Protein AF-A0ABD2P216-F1 (afdb_monomer_lite)

pLDDT: mean 74.32, std 15.38, range [41.66, 91.75]

Structure (mmCIF, N/CA/C/O backbone):
data_AF-A0ABD2P216-F1
#
_entry.id   AF-A0ABD2P216-F1
#
loop_
_atom_site.group_PDB
_atom_site.id
_atom_site.type_symbol
_atom_site.label_atom_id
_atom_site.label_alt_id
_atom_site.label_comp_id
_atom_site.label_asym_id
_atom_site.label_entity_id
_atom_site.label_seq_id
_atom_site.pdbx_PDB_ins_code
_atom_site.Cartn_x
_atom_site.Cartn_y
_atom_site.Cartn_z
_atom_site.occupancy
_atom_site.B_iso_or_equiv
_atom_site.auth_seq_id
_atom_site.auth_comp_id
_atom_site.auth_asym_id
_atom_site.auth_atom_id
_atom_site.pdbx_PDB_model_num
ATOM 1 N N . MET A 1 1 ? -20.035 19.793 -25.293 1.00 41.66 1 MET A N 1
ATOM 2 C CA . MET A 1 1 ? -18.927 18.970 -25.808 1.00 41.66 1 MET A CA 1
ATOM 3 C C . MET A 1 1 ? -17.728 19.252 -24.932 1.00 41.66 1 MET A C 1
ATOM 5 O O . MET A 1 1 ? -17.502 20.415 -24.641 1.00 41.66 1 MET A O 1
ATOM 9 N N . SER A 1 2 ? -17.071 18.218 -24.416 1.00 46.72 2 SER A N 1
ATOM 10 C CA . SER A 1 2 ? -15.856 18.356 -23.613 1.00 46.72 2 SER A CA 1
ATOM 11 C C . SER A 1 2 ? -14.661 18.602 -24.531 1.00 46.72 2 SER A C 1
ATOM 13 O O . SER A 1 2 ? -14.445 17.804 -25.444 1.00 46.72 2 SER A O 1
ATOM 15 N N . ASP A 1 3 ? -13.925 19.681 -24.265 1.00 49.75 3 ASP A N 1
ATOM 16 C CA . ASP A 1 3 ? -12.663 20.079 -24.904 1.00 49.75 3 ASP A CA 1
ATOM 17 C C . ASP A 1 3 ? -11.528 19.106 -24.545 1.00 49.75 3 ASP A C 1
ATOM 19 O O . ASP A 1 3 ? -10.569 19.449 -23.858 1.00 49.75 3 ASP A O 1
ATOM 23 N N . TYR A 1 4 ? -11.655 17.859 -24.987 1.00 56.34 4 TYR A N 1
ATOM 24 C CA . TYR A 1 4 ? -10.523 16.949 -25.102 1.00 56.34 4 TYR A CA 1
ATOM 25 C C . TYR A 1 4 ? -10.032 17.031 -26.545 1.00 56.34 4 TYR A C 1
ATOM 27 O O . TYR A 1 4 ? -10.312 16.153 -27.358 1.00 56.34 4 TYR A O 1
ATOM 35 N N . GLU A 1 5 ? -9.369 18.139 -26.884 1.00 49.38 5 GLU A N 1
ATOM 36 C CA . GLU A 1 5 ? -8.503 18.148 -28.058 1.00 49.38 5 GLU A CA 1
ATOM 37 C C . GLU A 1 5 ? -7.278 17.281 -27.748 1.00 49.38 5 GLU A C 1
ATOM 39 O O . GLU A 1 5 ? -6.614 17.431 -26.722 1.00 49.38 5 GLU A O 1
ATOM 44 N N . GLU A 1 6 ? -7.049 16.311 -28.627 1.00 53.66 6 GLU A N 1
ATOM 45 C CA . GLU A 1 6 ? -5.898 15.422 -28.652 1.00 53.66 6 GLU A CA 1
ATOM 46 C C . GLU A 1 6 ? -4.584 16.218 -28.713 1.00 53.66 6 GLU A C 1
ATOM 48 O O . GLU A 1 6 ? -4.166 16.665 -29.783 1.00 53.66 6 GLU A O 1
ATOM 53 N N . ASP A 1 7 ? -3.868 16.318 -27.592 1.00 49.19 7 ASP A N 1
ATOM 54 C CA . ASP A 1 7 ? -2.477 16.788 -27.559 1.00 49.19 7 ASP A CA 1
ATOM 55 C C . ASP A 1 7 ? -1.513 15.691 -28.068 1.00 49.19 7 ASP A C 1
ATOM 57 O O . ASP A 1 7 ? -0.651 15.167 -27.361 1.00 49.19 7 ASP A O 1
ATOM 61 N N . ASN A 1 8 ? -1.637 15.343 -29.351 1.00 56.09 8 ASN A N 1
ATOM 62 C CA . ASN A 1 8 ? -0.773 14.404 -30.075 1.00 56.09 8 ASN A CA 1
ATOM 63 C C . ASN A 1 8 ? 0.465 15.100 -30.690 1.00 56.09 8 ASN A C 1
ATOM 65 O O . ASN A 1 8 ? 0.746 14.952 -31.880 1.00 56.09 8 ASN A O 1
ATOM 69 N N . PHE A 1 9 ? 1.228 15.896 -29.921 1.00 51.31 9 PHE A N 1
ATOM 70 C CA . PHE A 1 9 ? 2.458 16.511 -30.468 1.00 51.31 9 PHE A CA 1
ATOM 71 C C . PHE A 1 9 ? 3.630 16.752 -29.498 1.00 51.31 9 PHE A C 1
ATOM 73 O O . PHE A 1 9 ? 4.520 17.552 -29.796 1.00 51.31 9 PHE A O 1
ATOM 80 N N . VAL A 1 10 ? 3.727 16.047 -28.363 1.00 51.34 10 VAL A N 1
ATOM 81 C CA . VAL A 1 10 ? 4.894 16.197 -27.467 1.00 51.34 10 VAL A CA 1
ATOM 82 C C . VAL A 1 10 ? 5.567 14.859 -27.114 1.00 51.34 10 VAL A C 1
ATOM 84 O O . VAL A 1 10 ? 5.371 14.280 -26.057 1.00 51.34 10 VAL A O 1
ATOM 87 N N . LYS A 1 11 ? 6.543 14.509 -27.972 1.00 53.78 11 LYS A N 1
ATOM 88 C CA . LYS A 1 11 ? 7.919 14.106 -27.589 1.00 53.78 11 LYS A CA 1
ATOM 89 C C . LYS A 1 11 ? 8.175 12.624 -27.244 1.00 53.78 11 LYS A C 1
ATOM 91 O O . LYS A 1 11 ? 8.590 12.298 -26.134 1.00 53.78 11 LYS A O 1
ATOM 96 N N . ASN A 1 12 ? 8.176 11.775 -28.278 1.00 55.78 12 ASN A N 1
ATOM 97 C CA . ASN A 1 12 ? 8.733 10.405 -28.262 1.00 55.78 12 ASN A CA 1
ATOM 98 C C . ASN A 1 12 ? 10.127 10.288 -27.597 1.00 55.78 12 ASN A C 1
ATOM 100 O O . ASN A 1 12 ? 10.388 9.354 -26.850 1.00 55.78 12 ASN A O 1
ATOM 104 N N . ASN A 1 13 ? 11.019 11.272 -27.772 1.00 58.72 13 ASN A N 1
ATOM 105 C CA . ASN A 1 13 ? 12.338 11.268 -27.110 1.00 58.72 13 ASN A CA 1
ATOM 106 C C . ASN A 1 13 ? 12.272 11.486 -25.583 1.00 58.72 13 ASN A C 1
ATOM 108 O O . ASN A 1 13 ? 13.165 11.064 -24.853 1.00 58.72 13 ASN A O 1
ATOM 112 N N . SER A 1 14 ? 11.246 12.184 -25.086 1.00 66.44 14 SER A N 1
ATOM 113 C CA . SER A 1 14 ? 11.090 12.460 -23.653 1.00 66.44 14 SER A CA 1
ATOM 114 C C . SER A 1 14 ? 10.551 11.243 -22.916 1.00 66.44 14 SER A C 1
ATOM 116 O O . SER A 1 14 ? 11.026 10.957 -21.819 1.00 66.44 14 SER A O 1
ATOM 118 N N . TYR A 1 15 ? 9.615 10.518 -23.531 1.00 71.25 15 TYR A N 1
ATOM 119 C CA . TYR A 1 15 ? 9.027 9.306 -22.968 1.00 71.25 15 TYR A CA 1
ATOM 120 C C . TYR A 1 15 ? 10.070 8.198 -22.790 1.00 71.25 15 TYR A C 1
ATOM 122 O O . TYR A 1 15 ? 10.232 7.696 -21.684 1.00 71.25 15 TYR A O 1
ATOM 130 N N . GLU A 1 16 ? 10.889 7.925 -23.809 1.00 74.31 16 GLU A N 1
ATOM 131 C CA . GLU A 1 16 ? 11.974 6.933 -23.711 1.00 74.31 16 GLU A CA 1
ATOM 132 C C . GLU A 1 16 ? 13.013 7.287 -22.638 1.00 74.31 16 GLU A C 1
ATOM 134 O O . GLU A 1 16 ? 13.483 6.433 -21.879 1.00 74.31 16 GLU A O 1
ATOM 139 N N . SER A 1 17 ? 13.334 8.578 -22.509 1.00 76.88 17 SER A N 1
ATOM 1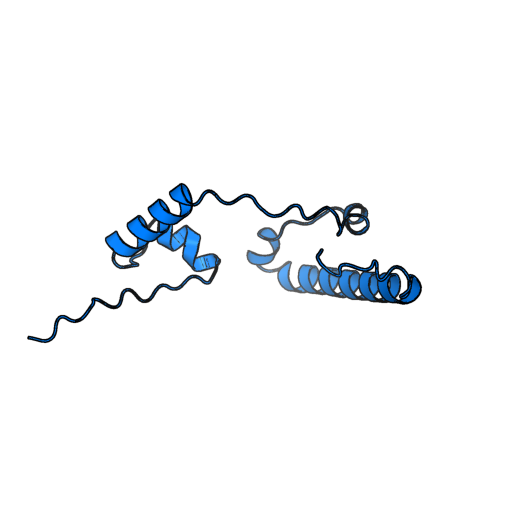40 C CA . SER A 1 17 ? 14.239 9.055 -21.460 1.00 76.88 17 SER A CA 1
ATOM 141 C C . SER A 1 17 ? 13.655 8.881 -20.052 1.00 76.88 17 SER A C 1
ATOM 143 O O . SER A 1 17 ? 14.398 8.625 -19.105 1.00 76.88 17 SER A O 1
ATOM 145 N N . LEU A 1 18 ? 12.333 9.012 -19.904 1.00 79.94 18 LEU A N 1
ATOM 146 C CA . LEU A 1 18 ? 11.614 8.799 -18.647 1.00 79.94 18 LEU A CA 1
ATOM 147 C C . LEU A 1 18 ? 11.472 7.306 -18.339 1.00 79.94 18 LEU A C 1
ATOM 149 O O . LEU A 1 18 ? 11.715 6.909 -17.203 1.00 79.94 18 LEU A O 1
ATOM 153 N N . LYS A 1 19 ? 11.178 6.479 -19.348 1.00 78.38 19 LYS A N 1
ATOM 154 C CA . LYS A 1 19 ? 11.114 5.014 -19.259 1.00 78.38 19 LYS A CA 1
ATOM 155 C C . LYS A 1 19 ? 12.439 4.435 -18.771 1.00 78.38 19 LYS A C 1
ATOM 157 O O . LYS A 1 19 ? 12.460 3.687 -17.799 1.00 78.38 19 LYS A O 1
ATOM 162 N N . THR A 1 20 ? 13.552 4.873 -19.361 1.00 83.69 20 THR A N 1
ATOM 163 C CA . THR A 1 20 ? 14.902 4.455 -18.949 1.00 83.69 20 THR A CA 1
ATOM 164 C C . THR A 1 20 ? 15.184 4.828 -17.489 1.00 83.69 20 THR A C 1
ATOM 166 O O . THR A 1 20 ? 15.693 4.017 -16.722 1.00 83.69 20 THR A O 1
ATOM 169 N N . LYS A 1 21 ? 14.823 6.049 -17.069 1.00 87.75 21 LYS A N 1
ATOM 170 C CA . LYS A 1 21 ? 15.007 6.496 -15.677 1.00 87.75 21 LYS A CA 1
ATOM 171 C C . LYS A 1 21 ? 14.157 5.693 -14.693 1.00 87.75 21 LYS A C 1
ATOM 173 O O . LYS A 1 21 ? 14.649 5.343 -13.627 1.00 87.75 21 LYS A O 1
ATOM 178 N N . MET A 1 22 ? 12.911 5.387 -15.0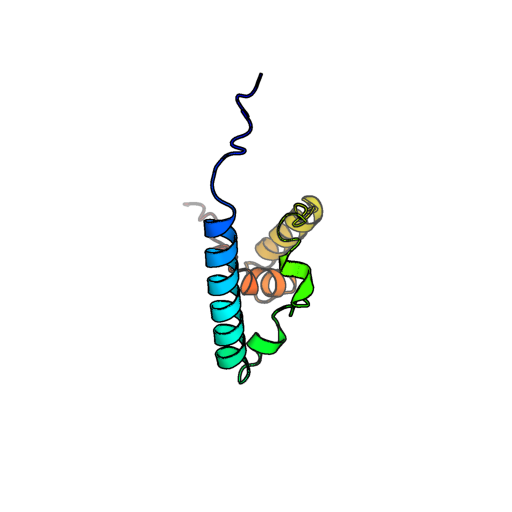53 1.00 83.25 22 MET A N 1
ATOM 179 C CA . MET A 1 22 ? 12.017 4.571 -14.230 1.00 83.25 22 MET A CA 1
ATOM 180 C C . MET A 1 22 ? 12.513 3.131 -14.101 1.00 83.25 22 MET A C 1
ATOM 182 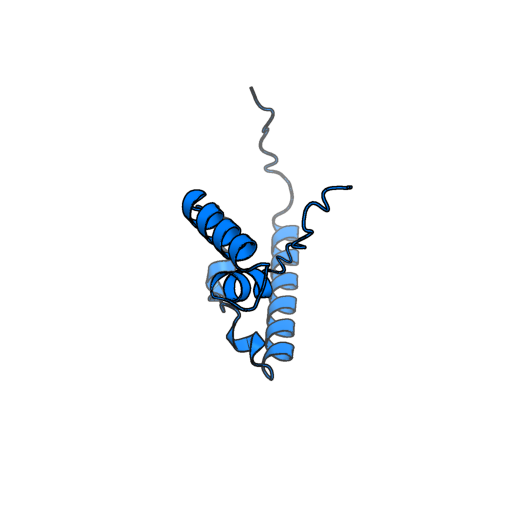O O . MET A 1 22 ? 12.501 2.595 -13.000 1.00 83.25 22 MET A O 1
ATOM 186 N N . GLN A 1 23 ? 13.024 2.533 -15.181 1.00 83.38 23 GLN A N 1
ATOM 187 C CA . GLN A 1 23 ? 13.626 1.195 -15.141 1.00 83.38 23 GLN A CA 1
ATOM 188 C C . GLN A 1 23 ? 14.822 1.132 -14.186 1.00 83.38 23 GLN A C 1
ATOM 190 O O . GLN A 1 23 ? 14.901 0.222 -13.367 1.00 83.38 23 GLN A O 1
ATOM 195 N N . VAL A 1 24 ? 15.718 2.124 -14.244 1.00 88.38 24 VAL A N 1
ATOM 196 C CA . VAL A 1 24 ? 16.860 2.215 -13.317 1.00 88.38 24 VAL A CA 1
ATOM 197 C C . VAL A 1 24 ? 16.381 2.331 -11.869 1.00 88.38 24 VAL A C 1
ATOM 199 O O . VAL A 1 24 ? 16.903 1.644 -10.998 1.00 88.38 24 VAL A O 1
ATOM 202 N N . TYR A 1 25 ? 15.362 3.153 -11.617 1.00 86.56 25 TYR A N 1
ATOM 203 C CA . TYR A 1 25 ? 14.807 3.335 -10.277 1.00 86.56 25 TYR A CA 1
ATOM 204 C C . TYR A 1 25 ? 14.165 2.053 -9.724 1.00 86.56 25 TYR A C 1
ATOM 206 O O . TYR A 1 25 ? 14.341 1.723 -8.554 1.00 86.56 25 TYR A O 1
ATOM 214 N N . MET A 1 26 ? 13.459 1.302 -10.571 1.00 85.25 26 MET A N 1
ATOM 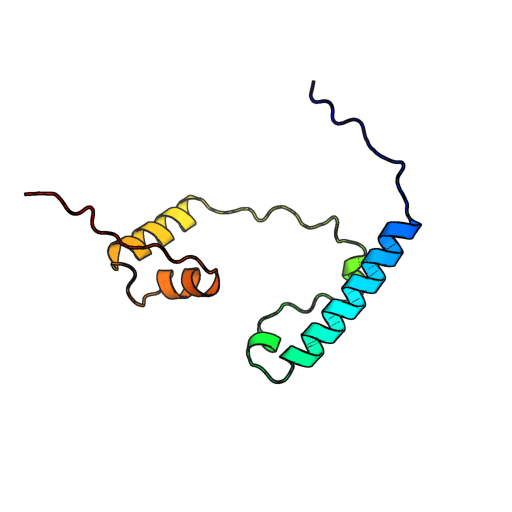215 C CA . MET A 1 26 ? 12.867 0.012 -10.206 1.00 85.25 26 MET A CA 1
ATOM 216 C C . MET A 1 26 ? 13.935 -1.040 -9.903 1.00 85.25 26 MET A C 1
ATOM 218 O O . MET A 1 26 ? 13.835 -1.728 -8.891 1.00 85.25 26 MET A O 1
ATOM 222 N N . ASP A 1 27 ? 14.987 -1.123 -10.722 1.00 87.38 27 ASP A N 1
ATOM 223 C CA . ASP A 1 27 ? 16.100 -2.050 -10.493 1.00 87.38 27 ASP A CA 1
ATOM 224 C C . ASP A 1 27 ? 16.859 -1.708 -9.182 1.00 87.38 27 ASP A C 1
ATOM 226 O O . ASP A 1 27 ? 17.279 -2.609 -8.448 1.00 87.38 27 ASP A O 1
ATOM 230 N N . GLU A 1 28 ? 17.028 -0.420 -8.850 1.00 90.75 28 GLU A N 1
ATOM 231 C CA . GLU A 1 28 ? 17.628 0.014 -7.577 1.00 90.75 28 GLU A CA 1
ATOM 232 C C . GLU A 1 28 ? 16.750 -0.331 -6.369 1.00 90.75 28 GLU A C 1
ATOM 234 O O . GLU A 1 28 ? 17.257 -0.854 -5.372 1.00 90.75 28 GLU A O 1
ATOM 239 N N . MET A 1 29 ? 15.441 -0.100 -6.476 1.00 88.38 29 MET A N 1
ATOM 240 C CA . MET A 1 29 ? 14.470 -0.428 -5.434 1.00 88.38 29 MET A CA 1
ATOM 241 C C . MET A 1 29 ? 14.435 -1.936 -5.158 1.00 88.38 29 MET A C 1
ATOM 243 O O . MET A 1 29 ? 14.528 -2.355 -4.005 1.00 88.38 29 MET A O 1
ATOM 247 N N . ASP A 1 30 ? 14.396 -2.766 -6.201 1.00 87.75 30 ASP A N 1
ATOM 248 C CA . ASP A 1 30 ? 14.431 -4.226 -6.069 1.00 87.75 30 ASP A CA 1
ATOM 249 C C . ASP A 1 30 ? 15.713 -4.708 -5.382 1.00 87.75 30 ASP A C 1
ATOM 251 O O . ASP A 1 30 ? 15.688 -5.629 -4.561 1.00 87.75 30 ASP A O 1
ATOM 255 N N . LYS A 1 31 ? 16.851 -4.075 -5.683 1.00 90.75 31 LYS A N 1
ATOM 256 C CA . LYS A 1 31 ? 18.129 -4.396 -5.047 1.00 90.75 31 LYS A CA 1
ATOM 257 C C . LYS A 1 31 ? 18.121 -4.058 -3.558 1.00 90.75 31 LYS A C 1
ATOM 259 O O . LYS A 1 31 ? 18.589 -4.872 -2.760 1.00 90.75 31 LYS A O 1
ATOM 264 N N . GLU A 1 32 ? 17.610 -2.892 -3.180 1.00 91.25 32 GLU A N 1
ATOM 265 C CA . GLU A 1 32 ? 17.531 -2.458 -1.781 1.00 91.25 32 GLU A CA 1
ATOM 266 C C . GLU A 1 32 ? 16.577 -3.348 -0.971 1.00 91.25 32 GLU A C 1
ATOM 268 O O . GLU A 1 32 ? 16.913 -3.812 0.122 1.00 91.25 32 GLU A O 1
ATOM 273 N N . LEU A 1 33 ? 15.427 -3.679 -1.556 1.00 90.00 33 LEU A N 1
ATOM 274 C CA . LEU A 1 33 ? 14.391 -4.478 -0.910 1.00 90.00 33 LEU A CA 1
ATOM 275 C C . LEU A 1 33 ? 14.659 -5.987 -0.956 1.00 90.00 33 LEU A C 1
ATOM 277 O O . LEU A 1 33 ? 14.012 -6.726 -0.216 1.00 90.00 33 LEU A O 1
ATOM 281 N N . SER A 1 34 ? 15.634 -6.454 -1.743 1.00 87.44 34 SER A N 1
ATOM 282 C CA . SER A 1 34 ? 15.966 -7.883 -1.903 1.00 87.44 34 SER A CA 1
ATOM 283 C C . SER A 1 34 ? 16.282 -8.619 -0.596 1.00 87.44 34 SER A C 1
ATOM 285 O O . SER A 1 34 ? 16.104 -9.830 -0.509 1.00 87.44 34 SER A O 1
ATOM 287 N N . SER A 1 35 ? 16.752 -7.895 0.422 1.00 90.69 35 SER A N 1
ATOM 288 C CA . SER A 1 35 ? 17.080 -8.451 1.740 1.00 90.69 35 SER A CA 1
ATOM 289 C C . SER A 1 35 ? 15.901 -8.461 2.720 1.00 90.69 35 SER A C 1
ATOM 291 O O . SER A 1 35 ? 16.032 -8.944 3.844 1.00 90.69 35 SER A O 1
ATOM 293 N N . THR A 1 36 ? 14.752 -7.919 2.313 1.00 91.50 36 THR A N 1
ATOM 294 C CA . THR A 1 36 ? 13.587 -7.689 3.168 1.00 91.50 36 THR A CA 1
ATOM 295 C C . THR A 1 36 ? 12.391 -8.500 2.688 1.00 91.50 36 THR A C 1
ATOM 297 O O . THR A 1 36 ? 12.208 -8.718 1.494 1.00 91.50 36 THR A O 1
ATOM 300 N N . THR A 1 37 ? 11.509 -8.878 3.611 1.00 86.75 37 THR A N 1
ATOM 301 C CA . THR A 1 37 ? 10.260 -9.573 3.266 1.00 86.75 37 THR A CA 1
ATOM 302 C C . THR A 1 37 ? 9.335 -8.710 2.398 1.00 86.75 37 THR A C 1
ATOM 304 O O . THR A 1 37 ? 8.539 -9.249 1.640 1.00 86.75 37 THR A O 1
ATOM 307 N N . ILE A 1 38 ? 9.460 -7.373 2.438 1.00 84.25 38 ILE A N 1
ATOM 308 C CA . ILE A 1 38 ? 8.651 -6.491 1.582 1.00 84.25 38 ILE A CA 1
ATOM 309 C C . ILE A 1 38 ? 9.043 -6.603 0.099 1.00 84.25 38 ILE A C 1
ATOM 311 O O . ILE A 1 38 ? 8.185 -6.433 -0.759 1.00 84.25 38 ILE A O 1
ATOM 315 N N . GLY A 1 39 ? 10.293 -6.968 -0.217 1.00 83.75 39 GLY A N 1
ATOM 316 C CA . GLY A 1 39 ? 10.741 -7.207 -1.595 1.00 83.75 39 GLY A CA 1
ATOM 317 C C . GLY A 1 39 ? 10.074 -8.414 -2.268 1.00 83.75 39 GLY A C 1
ATOM 318 O O . GLY A 1 39 ? 10.027 -8.486 -3.494 1.00 83.75 39 GLY A O 1
ATOM 319 N N . GLU A 1 40 ? 9.527 -9.346 -1.482 1.00 83.06 40 GLU A N 1
ATOM 320 C CA . GLU A 1 40 ? 8.738 -10.485 -1.975 1.00 83.06 40 GLU A CA 1
ATOM 321 C C . GLU A 1 40 ? 7.263 -10.118 -2.214 1.00 83.06 40 GLU A C 1
ATOM 323 O O . GLU A 1 40 ? 6.570 -10.809 -2.959 1.00 83.06 40 GLU A O 1
ATOM 328 N N . SER A 1 41 ? 6.783 -9.025 -1.610 1.00 81.44 41 SER A N 1
ATOM 329 C CA . SER A 1 41 ? 5.389 -8.574 -1.705 1.00 81.44 41 SER A CA 1
ATOM 330 C C . SER A 1 41 ? 5.081 -7.799 -2.989 1.00 81.44 41 SER A C 1
ATOM 332 O O . SER A 1 41 ? 3.913 -7.670 -3.358 1.00 81.44 41 SER A O 1
ATOM 334 N N . PHE A 1 42 ? 6.096 -7.257 -3.667 1.00 81.69 42 PHE A N 1
ATOM 335 C CA . PHE A 1 42 ? 5.903 -6.500 -4.903 1.00 81.69 42 PHE A CA 1
ATOM 336 C C . PHE A 1 42 ? 5.779 -7.424 -6.119 1.00 81.69 42 PHE A C 1
ATOM 338 O O . PHE A 1 42 ? 6.552 -8.364 -6.306 1.00 81.69 42 PHE A O 1
ATOM 345 N N . VAL A 1 43 ? 4.808 -7.128 -6.985 1.00 75.69 43 VAL A N 1
ATOM 346 C CA . VAL A 1 43 ? 4.610 -7.848 -8.247 1.00 75.69 43 VAL A CA 1
ATOM 347 C C . VAL A 1 43 ? 5.707 -7.443 -9.228 1.00 75.69 43 VAL A C 1
ATOM 349 O O . VAL A 1 43 ? 5.733 -6.314 -9.717 1.00 75.69 43 VAL A O 1
ATOM 352 N N . LYS A 1 44 ? 6.601 -8.380 -9.546 1.00 72.31 44 LYS A N 1
ATOM 353 C CA . LYS A 1 44 ? 7.623 -8.203 -10.582 1.00 72.31 44 LYS A CA 1
ATOM 354 C C . LYS A 1 44 ? 6.964 -8.394 -11.945 1.00 72.31 44 LYS A C 1
ATOM 356 O O . LYS A 1 44 ? 6.646 -9.519 -12.322 1.00 72.31 44 LYS A O 1
ATOM 361 N N . LYS A 1 45 ? 6.696 -7.295 -12.651 1.00 66.88 45 LYS A N 1
ATOM 362 C CA . LYS A 1 45 ? 6.165 -7.335 -14.021 1.00 66.88 45 LYS A CA 1
ATOM 363 C C . LYS A 1 45 ? 7.308 -7.695 -14.979 1.00 66.88 45 LYS A C 1
ATOM 365 O O . LYS A 1 45 ? 8.408 -7.159 -14.832 1.00 66.88 45 LYS A O 1
ATOM 370 N N . ASP A 1 46 ? 7.065 -8.586 -15.941 1.00 66.12 46 ASP A N 1
ATOM 371 C CA . ASP A 1 46 ? 8.046 -8.894 -16.989 1.00 66.12 46 ASP A CA 1
ATOM 372 C C . ASP A 1 46 ? 8.467 -7.599 -17.703 1.00 66.12 46 ASP A C 1
ATOM 374 O O . ASP A 1 46 ? 7.622 -6.754 -18.015 1.00 66.12 46 ASP A O 1
ATOM 378 N N . LYS A 1 47 ? 9.778 -7.421 -17.946 1.00 58.38 47 LYS A N 1
ATOM 379 C CA . LYS A 1 47 ? 10.358 -6.186 -18.524 1.00 58.38 47 LYS A CA 1
ATOM 380 C C . LYS A 1 47 ? 9.733 -5.798 -19.877 1.00 58.38 47 LYS A C 1
ATOM 382 O O . LYS A 1 47 ? 9.780 -4.623 -20.240 1.00 58.38 47 LYS A O 1
ATOM 387 N N . ASP A 1 48 ? 9.081 -6.742 -20.550 1.00 55.19 48 ASP A N 1
ATOM 388 C CA . ASP A 1 48 ? 8.372 -6.552 -21.819 1.00 55.19 48 ASP A CA 1
ATOM 389 C C . ASP A 1 48 ? 7.007 -5.846 -21.668 1.00 55.19 48 ASP A C 1
ATOM 391 O O . ASP A 1 48 ? 6.493 -5.284 -22.628 1.00 55.19 48 ASP A O 1
ATOM 395 N N . MET A 1 49 ? 6.427 -5.782 -20.462 1.00 52.91 49 MET A N 1
ATOM 396 C CA . MET A 1 49 ? 5.127 -5.131 -20.220 1.00 52.91 49 MET A CA 1
ATOM 397 C C . MET A 1 49 ? 5.210 -3.624 -19.920 1.00 52.91 49 MET A C 1
ATOM 399 O O . MET A 1 49 ? 4.191 -2.997 -19.625 1.00 52.91 49 MET A O 1
ATOM 403 N N . PHE A 1 50 ? 6.402 -3.023 -19.965 1.00 53.31 50 PHE A N 1
ATOM 404 C CA . PHE A 1 50 ? 6.564 -1.565 -19.858 1.00 53.31 50 PHE A CA 1
ATOM 405 C C . PHE A 1 50 ? 6.273 -0.820 -21.164 1.00 53.31 50 PHE A C 1
ATOM 407 O O . PHE A 1 50 ? 6.256 0.408 -21.163 1.00 53.31 50 PHE A O 1
ATOM 414 N N . GLU A 1 51 ? 6.071 -1.527 -22.276 1.00 55.06 51 GLU A N 1
ATOM 415 C CA . GLU A 1 51 ? 5.484 -0.928 -23.483 1.00 55.06 51 GLU A CA 1
ATOM 416 C C . GLU A 1 51 ? 3.969 -0.734 -23.352 1.00 55.06 51 GLU A C 1
ATOM 418 O O . GLU A 1 51 ? 3.401 0.070 -24.077 1.00 55.06 51 GLU A O 1
ATOM 423 N N . ASP A 1 52 ? 3.347 -1.384 -22.365 1.00 53.94 52 ASP A N 1
ATOM 424 C CA . ASP A 1 52 ? 1.897 -1.427 -22.169 1.00 53.94 52 ASP A CA 1
ATOM 425 C C . ASP A 1 52 ? 1.478 -0.731 -20.860 1.00 53.94 52 ASP A C 1
ATOM 427 O O . ASP A 1 52 ? 0.615 -1.176 -20.104 1.00 53.94 52 ASP A O 1
ATOM 431 N N . VAL A 1 53 ? 2.151 0.379 -20.538 1.00 53.84 53 VAL A N 1
ATOM 432 C CA . VAL A 1 53 ? 1.770 1.272 -19.424 1.00 53.84 53 VAL A CA 1
ATOM 433 C C . VAL A 1 53 ? 0.429 1.974 -19.710 1.00 53.84 53 VAL A C 1
ATOM 435 O O . VAL A 1 53 ? -0.147 2.593 -18.820 1.00 53.84 53 VAL A O 1
ATOM 438 N N . GLU A 1 54 ? -0.107 1.841 -20.924 1.00 55.44 54 GLU A N 1
ATOM 439 C CA . GLU A 1 54 ? -1.454 2.285 -21.292 1.00 55.44 54 GLU A CA 1
ATOM 440 C C . GLU A 1 54 ? -2.558 1.274 -20.921 1.00 55.44 54 GLU A C 1
ATOM 442 O O . GLU A 1 54 ? -3.719 1.669 -20.851 1.00 55.44 54 GLU A O 1
ATOM 447 N N . ASP A 1 55 ? -2.228 0.019 -20.582 1.00 60.16 55 ASP A N 1
ATOM 448 C CA . ASP A 1 55 ? -3.223 -1.019 -20.246 1.00 60.16 55 ASP A CA 1
ATOM 449 C C . ASP A 1 55 ? -3.540 -1.108 -18.740 1.00 60.16 55 ASP A C 1
ATOM 451 O O . ASP A 1 55 ? -4.050 -2.109 -18.232 1.00 60.16 55 ASP A O 1
ATOM 455 N N . PHE A 1 56 ? -3.257 -0.051 -17.968 1.00 62.50 56 PHE A N 1
ATOM 456 C CA . PHE A 1 56 ? -3.823 0.070 -16.623 1.00 62.50 56 PHE A CA 1
ATOM 457 C C . PHE A 1 56 ? -5.319 0.375 -16.737 1.00 62.50 56 PHE A C 1
ATOM 459 O O . PHE A 1 56 ? -5.760 1.517 -16.608 1.00 62.50 56 PHE A O 1
ATOM 466 N N . SER A 1 57 ? -6.122 -0.664 -16.961 1.00 69.88 57 SER A N 1
ATOM 467 C CA . SER A 1 57 ? -7.567 -0.569 -16.799 1.00 69.88 57 SER A CA 1
ATOM 468 C C . SER A 1 57 ? -7.873 -0.167 -15.350 1.00 69.88 57 SER A C 1
ATOM 470 O O . SER A 1 57 ? -7.294 -0.768 -14.434 1.00 69.88 57 SER A O 1
ATOM 472 N N . PRO A 1 58 ? -8.770 0.806 -15.106 1.00 74.94 58 PRO A N 1
ATOM 473 C CA . PRO A 1 58 ? -9.214 1.123 -13.757 1.00 74.94 58 PRO A CA 1
ATOM 474 C C . PRO A 1 58 ? -9.651 -0.152 -13.034 1.00 74.94 58 PRO A C 1
ATOM 476 O O . PRO A 1 58 ? -10.409 -0.951 -13.585 1.00 74.94 58 PRO A O 1
ATOM 479 N N . VAL A 1 59 ? -9.161 -0.349 -11.812 1.00 75.69 59 VAL A N 1
ATOM 480 C CA . VAL A 1 59 ? -9.607 -1.46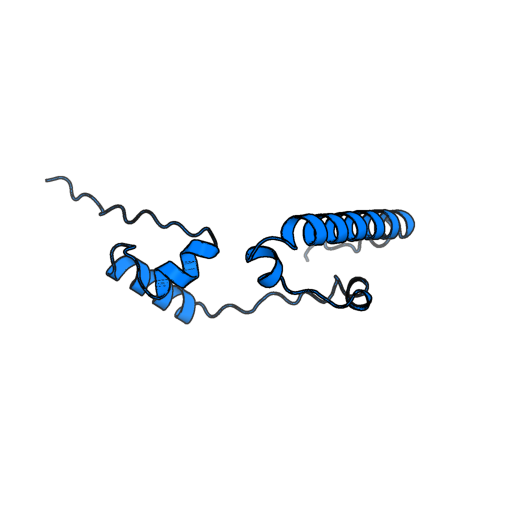6 -10.975 1.00 75.69 59 VAL A CA 1
ATOM 481 C C . VAL A 1 59 ? -11.090 -1.249 -10.682 1.00 75.69 59 VAL A C 1
ATOM 483 O O . VAL A 1 59 ? -11.456 -0.215 -10.123 1.00 75.69 59 VAL A O 1
ATOM 486 N N . ASP A 1 60 ? -11.939 -2.194 -11.082 1.00 83.44 60 ASP A N 1
ATOM 487 C CA . ASP A 1 60 ? -13.360 -2.179 -10.733 1.00 83.44 60 ASP A CA 1
ATOM 488 C C . ASP A 1 60 ? -13.516 -2.558 -9.256 1.00 83.44 60 ASP A C 1
ATOM 490 O O . ASP A 1 60 ? -13.064 -3.622 -8.823 1.00 83.44 60 ASP A O 1
ATOM 494 N N . ILE A 1 61 ? -14.101 -1.661 -8.463 1.00 85.62 61 ILE A N 1
ATOM 495 C CA . ILE A 1 61 ? -14.187 -1.811 -7.010 1.00 85.62 61 ILE A CA 1
ATOM 496 C C . ILE A 1 61 ? -15.643 -2.032 -6.607 1.00 85.62 61 ILE A C 1
ATOM 498 O O . ILE A 1 61 ? -16.493 -1.161 -6.794 1.00 85.62 61 ILE A O 1
ATOM 502 N N . ASP A 1 62 ? -15.921 -3.167 -5.959 1.00 91.69 62 ASP A N 1
ATOM 503 C CA . ASP A 1 62 ? -17.241 -3.434 -5.388 1.00 91.69 62 ASP A CA 1
ATOM 504 C C . ASP A 1 62 ? -17.483 -2.561 -4.143 1.00 91.69 62 ASP A C 1
ATOM 506 O O . ASP A 1 62 ? -16.951 -2.793 -3.052 1.00 91.69 62 ASP A O 1
ATOM 510 N N . MET A 1 63 ? -18.348 -1.561 -4.307 1.00 91.75 63 MET A N 1
ATOM 511 C CA . MET A 1 63 ? -18.763 -0.653 -3.238 1.00 91.75 63 MET A CA 1
ATOM 512 C C . MET A 1 63 ? -19.449 -1.363 -2.064 1.00 91.75 63 MET A C 1
ATOM 514 O O . MET A 1 63 ? -19.327 -0.915 -0.923 1.00 91.75 63 MET A O 1
ATOM 518 N N . ASN A 1 64 ? -20.149 -2.475 -2.301 1.00 90.50 64 ASN A N 1
ATOM 519 C CA . ASN A 1 64 ? -20.768 -3.253 -1.229 1.00 90.50 64 ASN A CA 1
ATOM 520 C C . ASN A 1 64 ? -19.710 -4.000 -0.420 1.00 90.50 64 ASN A C 1
ATOM 522 O O . ASN A 1 64 ? -19.803 -4.049 0.806 1.00 90.50 64 ASN A O 1
ATOM 526 N N . ALA A 1 65 ? -18.686 -4.541 -1.084 1.00 91.62 65 ALA A N 1
ATOM 527 C CA . ALA A 1 65 ? -17.560 -5.164 -0.399 1.00 91.62 65 ALA A CA 1
ATOM 528 C C . ALA A 1 65 ? -16.821 -4.137 0.469 1.00 91.62 65 ALA A C 1
ATOM 530 O O . ALA A 1 65 ? -16.612 -4.384 1.657 1.00 91.62 65 ALA A O 1
ATOM 531 N N . LEU A 1 66 ? -16.524 -2.952 -0.077 1.00 89.69 66 LEU A N 1
ATOM 532 C CA . LEU A 1 66 ? -15.923 -1.861 0.692 1.00 89.69 66 LEU A CA 1
ATOM 533 C C . LEU A 1 66 ? -16.782 -1.456 1.890 1.00 89.69 66 LEU A C 1
ATOM 535 O O . LEU A 1 66 ? -16.267 -1.343 3.000 1.00 89.69 66 LEU A O 1
ATOM 539 N N . LYS A 1 67 ? -18.093 -1.277 1.696 1.00 90.56 67 LYS A N 1
ATOM 540 C CA . LYS A 1 67 ? -19.024 -0.953 2.781 1.00 90.56 67 LYS A CA 1
ATOM 541 C C . LYS A 1 67 ? -18.974 -2.004 3.888 1.00 90.56 67 LYS A C 1
ATOM 543 O O . LYS A 1 67 ? -18.826 -1.638 5.048 1.00 90.56 67 LYS A O 1
ATOM 548 N N . ASN A 1 68 ? -19.033 -3.288 3.540 1.00 90.69 68 ASN A N 1
ATOM 549 C CA . ASN A 1 68 ? -18.982 -4.380 4.513 1.00 90.69 68 ASN A CA 1
ATOM 550 C C . ASN A 1 68 ? -17.644 -4.416 5.268 1.00 90.69 68 ASN A C 1
ATOM 552 O O . ASN A 1 68 ? -17.627 -4.675 6.471 1.00 90.69 68 ASN A O 1
ATOM 556 N N . ILE A 1 69 ? -16.529 -4.133 4.587 1.00 90.50 69 ILE A N 1
ATOM 557 C CA . ILE A 1 69 ? -15.196 -4.055 5.202 1.00 90.50 69 ILE A CA 1
ATOM 558 C C . ILE A 1 69 ? -15.127 -2.868 6.173 1.00 90.50 69 ILE A C 1
ATOM 560 O O . ILE A 1 69 ? -14.686 -3.041 7.307 1.00 90.50 69 ILE A O 1
ATOM 564 N N . LEU A 1 70 ? -15.611 -1.689 5.773 1.00 89.94 70 LEU A N 1
ATOM 565 C CA . LEU A 1 70 ? -15.633 -0.484 6.611 1.00 89.94 70 LEU A CA 1
ATOM 566 C C . LEU A 1 70 ? -16.582 -0.622 7.809 1.00 89.94 70 LEU A C 1
ATOM 568 O O . LEU A 1 70 ? -16.246 -0.202 8.914 1.00 89.94 70 LEU A O 1
ATOM 572 N N . GLU A 1 71 ? -17.755 -1.227 7.622 1.00 88.12 71 GLU A N 1
ATOM 573 C CA . GLU A 1 71 ? -18.697 -1.527 8.706 1.00 88.12 71 GLU A CA 1
ATOM 574 C C . GLU A 1 71 ? -18.115 -2.549 9.684 1.00 88.12 71 GLU A C 1
ATOM 576 O O . GLU A 1 71 ? -18.242 -2.366 10.895 1.00 88.12 71 GLU A O 1
ATOM 581 N N . SER A 1 72 ? -17.428 -3.581 9.185 1.00 89.50 72 SER A N 1
ATOM 582 C CA . SER A 1 72 ? -16.732 -4.567 10.021 1.00 89.50 72 SER A CA 1
ATOM 583 C C . SER A 1 72 ? -15.588 -3.927 10.810 1.00 89.50 72 SER A C 1
ATOM 585 O O . SER A 1 72 ? -15.453 -4.193 12.002 1.00 89.50 72 SER A O 1
ATOM 587 N N . TYR A 1 73 ? -14.824 -3.027 10.181 1.00 88.50 73 TYR A N 1
ATOM 588 C CA . TYR A 1 73 ? -13.764 -2.253 10.830 1.00 88.50 73 TYR A CA 1
ATOM 589 C C . TYR A 1 73 ? -14.319 -1.367 11.955 1.00 88.50 73 TYR A C 1
ATOM 591 O O . TYR A 1 73 ? -13.835 -1.416 13.084 1.00 88.50 73 TYR A O 1
ATOM 599 N N . LYS A 1 74 ? -15.391 -0.608 11.684 1.00 84.88 74 LYS A N 1
ATOM 600 C CA . LYS A 1 74 ? -16.057 0.238 12.690 1.00 84.88 74 LYS A CA 1
ATOM 601 C C . LYS A 1 74 ? -16.682 -0.571 13.827 1.00 84.88 74 LYS A C 1
ATOM 603 O O . LYS A 1 74 ? -16.582 -0.171 14.980 1.00 84.88 74 LYS A O 1
ATOM 608 N N . SER A 1 75 ? -17.312 -1.705 13.516 1.00 85.81 75 SER A N 1
ATOM 609 C CA . SER A 1 75 ? -17.974 -2.562 14.514 1.00 85.81 75 SER A CA 1
ATOM 610 C C . SER A 1 75 ? -16.986 -3.209 15.481 1.00 85.81 75 SER A C 1
ATOM 612 O O . SER A 1 75 ? -17.337 -3.476 16.625 1.00 85.81 75 SER A O 1
ATOM 614 N N . GLN A 1 76 ? -15.754 -3.452 15.028 1.00 84.38 76 GLN A N 1
ATOM 615 C CA . GLN A 1 76 ? -14.657 -3.951 15.858 1.00 84.38 76 GLN A CA 1
ATOM 616 C C . GLN A 1 76 ? -13.883 -2.816 16.534 1.00 84.38 76 GLN A C 1
ATOM 618 O O . GLN A 1 76 ? -12.809 -3.060 17.059 1.00 84.38 76 GLN A O 1
ATOM 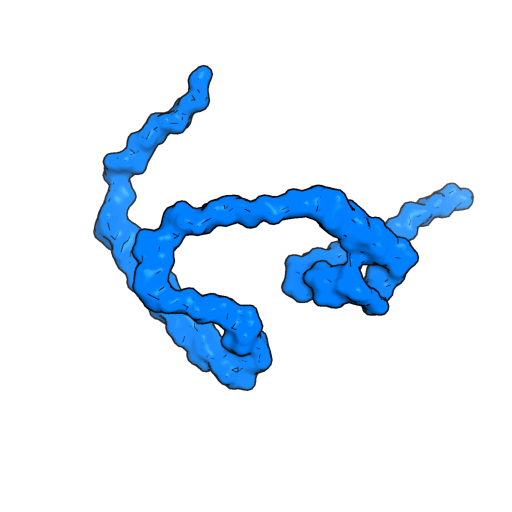623 N N . LEU A 1 77 ? -14.397 -1.578 16.511 1.00 78.94 77 LEU A N 1
ATOM 624 C CA . LEU A 1 77 ? -13.721 -0.402 17.064 1.00 78.94 77 LEU A CA 1
ATOM 625 C C . LEU A 1 77 ? -12.284 -0.244 16.544 1.00 78.94 77 LEU A C 1
ATOM 627 O O . LEU A 1 77 ? -11.410 0.245 17.253 1.00 78.94 77 LEU A O 1
ATOM 631 N N . GLY A 1 78 ? -12.036 -0.642 15.291 1.00 71.38 78 GLY A N 1
ATOM 632 C CA . GLY A 1 78 ? -10.701 -0.579 14.694 1.00 71.38 78 GLY A CA 1
ATOM 633 C C . GLY A 1 78 ? -9.685 -1.523 15.346 1.00 71.38 78 GLY A C 1
ATOM 634 O O . GLY A 1 78 ? -8.494 -1.418 15.061 1.00 71.38 78 GLY A O 1
ATOM 635 N N . GLU A 1 79 ? -10.127 -2.452 16.202 1.00 78.94 79 GLU A N 1
ATOM 636 C CA . GLU A 1 79 ? -9.270 -3.473 16.798 1.00 78.94 79 GLU A CA 1
ATOM 637 C C . GLU A 1 79 ? -8.702 -4.429 15.736 1.00 78.94 79 GLU A C 1
ATOM 639 O O . GLU A 1 79 ? -9.158 -4.506 14.588 1.00 78.94 79 GLU A O 1
ATOM 644 N N . ALA A 1 80 ? -7.672 -5.183 16.130 1.00 80.25 80 ALA A N 1
ATOM 645 C CA . ALA A 1 80 ? -7.042 -6.173 15.269 1.00 80.25 80 ALA A CA 1
ATOM 646 C C . ALA A 1 80 ? -8.067 -7.228 14.818 1.00 80.25 80 ALA A C 1
ATOM 648 O O . ALA A 1 80 ? -8.575 -8.019 15.613 1.00 80.25 80 ALA A O 1
ATOM 649 N N . GLY A 1 81 ? -8.340 -7.257 13.516 1.00 85.81 81 GLY A N 1
ATOM 650 C CA . GLY A 1 81 ? -9.358 -8.114 12.926 1.00 85.81 81 GLY A CA 1
ATOM 651 C C . GLY A 1 81 ? -9.187 -8.263 11.416 1.00 85.81 81 GLY A C 1
ATOM 652 O O . GLY A 1 81 ? -8.303 -7.635 10.831 1.00 85.81 81 GLY A O 1
ATOM 653 N N . PRO A 1 82 ? -10.020 -9.086 10.752 1.00 88.94 82 PRO A N 1
ATOM 654 C CA . PRO A 1 82 ? -9.870 -9.385 9.328 1.00 88.94 82 PRO A CA 1
ATOM 655 C C . PRO A 1 82 ? -9.857 -8.127 8.456 1.00 88.94 82 PRO A C 1
ATOM 657 O O . PRO A 1 82 ? -9.011 -7.992 7.580 1.00 88.94 82 PRO A O 1
ATOM 660 N N . SER A 1 83 ? -10.749 -7.177 8.738 1.00 90.94 83 SER A N 1
ATOM 661 C CA . SER A 1 83 ? -10.845 -5.925 7.983 1.00 90.94 83 SER A CA 1
ATOM 662 C C . SER A 1 83 ? -9.694 -4.967 8.302 1.00 90.94 83 SER A C 1
ATOM 664 O O . SER A 1 83 ? -9.170 -4.341 7.388 1.00 90.94 83 SER A O 1
ATOM 666 N N . SER A 1 84 ? -9.242 -4.899 9.561 1.00 88.19 84 SER A N 1
ATOM 667 C CA . SER A 1 84 ? -8.084 -4.083 9.966 1.00 88.19 84 SER A CA 1
ATOM 668 C C . SER A 1 84 ? -6.771 -4.607 9.367 1.00 88.19 84 SER A C 1
ATOM 670 O O . SER A 1 84 ? -5.982 -3.835 8.832 1.00 88.19 84 SER A O 1
ATOM 672 N N . ASN A 1 85 ? -6.592 -5.930 9.291 1.00 87.50 85 ASN A N 1
ATOM 673 C CA . ASN A 1 85 ? -5.441 -6.550 8.627 1.00 87.50 85 ASN A CA 1
ATOM 674 C C . ASN A 1 85 ? -5.416 -6.316 7.108 1.00 87.50 85 ASN A C 1
ATOM 676 O O . ASN A 1 85 ? -4.343 -6.345 6.511 1.00 87.50 85 ASN A O 1
ATOM 680 N N . MET A 1 86 ? -6.576 -6.108 6.477 1.00 88.06 86 MET A N 1
ATOM 681 C CA . MET A 1 86 ? -6.651 -5.764 5.054 1.00 88.06 86 MET A CA 1
ATOM 682 C C . MET A 1 86 ? -6.408 -4.269 4.808 1.00 88.06 86 MET A C 1
ATOM 684 O O . MET A 1 86 ? -5.711 -3.926 3.860 1.00 88.06 86 MET A O 1
ATOM 688 N N . LEU A 1 87 ? -6.957 -3.388 5.652 1.00 86.31 87 LEU A N 1
ATOM 689 C CA . LEU A 1 87 ? -6.888 -1.930 5.486 1.00 86.31 87 LEU A CA 1
ATOM 690 C C . LEU A 1 87 ? -5.586 -1.305 6.018 1.00 86.31 87 LEU A C 1
ATOM 692 O O . LEU A 1 87 ? -5.082 -0.347 5.432 1.00 86.31 87 LEU A O 1
ATOM 696 N N . GLY A 1 88 ? -5.001 -1.870 7.075 1.00 84.50 88 GLY A N 1
ATOM 697 C CA . GLY A 1 88 ? -3.784 -1.361 7.712 1.00 84.50 88 GLY A CA 1
ATOM 698 C C . GLY A 1 88 ? -2.587 -1.258 6.757 1.00 84.50 88 GLY A C 1
ATOM 699 O O . GLY A 1 88 ? -2.011 -0.179 6.631 1.00 84.50 88 GLY A O 1
ATOM 700 N N . PRO A 1 89 ? -2.235 -2.319 6.002 1.00 87.50 89 PRO A N 1
ATOM 701 C CA . PRO A 1 89 ? -1.179 -2.253 4.988 1.00 87.50 89 PRO A CA 1
ATOM 702 C C . PRO A 1 89 ? -1.481 -1.282 3.838 1.00 87.50 89 PRO A C 1
ATOM 704 O O . PRO A 1 89 ? -0.557 -0.830 3.168 1.00 87.50 89 PRO A O 1
ATOM 707 N N . MET A 1 90 ? -2.757 -0.947 3.612 1.00 84.19 90 MET A N 1
ATOM 708 C CA . MET A 1 90 ? -3.180 0.049 2.620 1.00 84.19 90 MET A CA 1
ATOM 709 C C . MET A 1 90 ? -3.047 1.492 3.139 1.00 84.19 90 MET A C 1
ATOM 711 O O . MET A 1 90 ? -3.392 2.429 2.422 1.00 84.19 90 MET A O 1
ATOM 715 N N . GLY A 1 91 ? -2.559 1.688 4.371 1.00 82.19 91 GLY A N 1
ATOM 716 C CA . GLY A 1 91 ? -2.415 3.003 4.999 1.00 82.19 91 GLY A CA 1
ATOM 717 C C . GLY A 1 91 ? -3.745 3.629 5.418 1.00 82.19 91 GLY A C 1
ATOM 718 O O . GLY A 1 91 ? -3.803 4.826 5.694 1.00 82.19 91 GLY A O 1
ATOM 719 N N . VAL A 1 92 ? -4.820 2.838 5.440 1.00 80.69 92 VAL A N 1
ATOM 720 C CA . VAL A 1 92 ? -6.143 3.286 5.863 1.00 80.69 92 VAL A CA 1
ATOM 721 C C . VAL A 1 92 ? -6.225 3.130 7.376 1.00 80.69 92 VAL A C 1
ATOM 723 O O . VAL A 1 92 ? -6.492 2.044 7.884 1.00 80.69 92 VAL A O 1
ATOM 726 N N . ASP A 1 93 ? -5.985 4.233 8.078 1.00 73.25 93 ASP A N 1
ATOM 727 C CA . ASP A 1 93 ? -6.209 4.356 9.515 1.00 73.25 93 ASP A CA 1
ATOM 728 C C . ASP A 1 93 ? -7.468 5.196 9.736 1.00 73.25 93 ASP A C 1
ATOM 730 O O . ASP A 1 93 ? -7.505 6.397 9.459 1.00 73.25 93 ASP A O 1
ATOM 734 N N . LEU A 1 94 ? -8.556 4.533 10.120 1.00 73.19 94 LEU A N 1
ATOM 735 C CA . LEU A 1 94 ? -9.817 5.201 10.411 1.00 73.19 94 LEU A CA 1
ATOM 736 C C . LEU A 1 94 ? -9.878 5.388 11.919 1.00 73.19 94 LEU A C 1
ATOM 738 O O . LEU A 1 94 ? -10.200 4.438 12.632 1.00 73.19 94 LEU A O 1
ATOM 742 N N . ASP A 1 95 ? -9.591 6.603 12.389 1.00 69.00 95 ASP A N 1
ATOM 743 C CA . ASP A 1 95 ? -9.811 6.979 13.781 1.00 69.00 95 ASP A CA 1
ATOM 744 C C . ASP A 1 95 ? -11.261 6.666 14.143 1.00 69.00 95 ASP A C 1
ATOM 746 O O . ASP A 1 95 ? -12.202 7.323 13.684 1.00 69.00 95 ASP A O 1
ATOM 750 N N . VAL A 1 96 ? -11.456 5.660 14.990 1.00 62.91 96 VAL A N 1
ATOM 751 C CA . VAL A 1 96 ? -12.761 5.331 15.563 1.00 62.91 96 VAL A CA 1
ATOM 752 C C . VAL A 1 96 ? -12.996 6.313 16.696 1.00 62.91 96 VAL A C 1
ATOM 754 O O . VAL A 1 96 ? -12.995 5.988 17.878 1.00 62.91 96 VAL A O 1
ATOM 757 N N . SER A 1 97 ? -13.115 7.582 16.321 1.00 53.06 97 SER A N 1
ATOM 758 C CA . SER A 1 97 ? -13.641 8.585 17.218 1.00 53.06 97 SER A CA 1
ATOM 759 C C . SER A 1 97 ? -15.087 8.180 17.455 1.00 53.06 97 SER A C 1
ATOM 761 O O . SER A 1 97 ? -15.946 8.327 16.586 1.00 53.06 97 SER A O 1
ATOM 763 N N . GLU A 1 98 ? -15.342 7.606 18.631 1.00 53.88 98 GLU A N 1
ATOM 764 C CA . GLU A 1 98 ? -16.660 7.695 19.235 1.00 53.88 98 GLU A CA 1
ATOM 765 C C . GLU A 1 98 ? -17.106 9.144 19.047 1.00 53.88 98 GLU A C 1
ATOM 767 O O . GLU A 1 98 ? -16.419 10.069 19.499 1.00 53.88 98 GLU A O 1
ATOM 772 N N . ASP A 1 99 ? -18.224 9.344 18.348 1.00 53.22 99 ASP A N 1
ATOM 773 C CA . ASP A 1 99 ? -19.029 10.543 18.515 1.00 53.22 99 ASP A CA 1
ATOM 774 C C . ASP A 1 99 ? -19.242 10.676 20.025 1.00 53.22 99 ASP A C 1
ATOM 776 O O . ASP A 1 99 ? -20.106 10.021 20.614 1.00 53.22 99 ASP A O 1
ATOM 780 N N . LYS A 1 100 ? -18.382 11.456 20.688 1.00 48.91 100 LYS A N 1
ATOM 781 C CA . LYS A 1 100 ? -18.540 11.793 22.092 1.00 48.91 100 LYS A CA 1
ATOM 782 C C . LYS A 1 100 ? -19.819 12.599 22.163 1.00 48.91 100 LYS A C 1
ATOM 784 O O . LYS A 1 100 ? -19.811 13.800 21.907 1.00 48.91 100 LYS A O 1
ATOM 789 N N . ILE A 1 101 ? -20.910 11.920 22.496 1.00 46.91 101 ILE A N 1
ATOM 790 C CA . ILE A 1 101 ? -22.163 12.542 22.898 1.00 46.91 101 ILE A CA 1
ATOM 791 C C . ILE A 1 101 ? -21.813 13.437 24.095 1.00 46.91 101 ILE A C 1
ATOM 793 O O . ILE A 1 101 ? -21.412 12.909 25.138 1.00 46.91 101 ILE A O 1
ATOM 797 N N . PRO A 1 102 ? -21.898 14.773 23.977 1.00 41.84 102 PRO A N 1
ATOM 798 C CA . PRO A 1 102 ? -21.743 15.634 25.132 1.00 41.84 102 PRO A CA 1
ATOM 799 C C . PRO A 1 102 ? -23.007 15.478 25.980 1.00 41.84 102 PRO A C 1
ATOM 801 O O . PRO A 1 102 ? -24.116 15.718 25.497 1.00 41.84 102 PRO A O 1
ATOM 804 N N . ILE A 1 103 ? -22.818 15.028 27.219 1.00 49.47 103 ILE A N 1
ATOM 805 C CA . ILE A 1 103 ? -23.810 15.081 28.303 1.00 49.47 103 ILE A CA 1
ATOM 806 C C . ILE A 1 103 ? -23.911 16.511 28.830 1.00 49.47 103 ILE A C 1
ATOM 808 O O . ILE A 1 103 ? -22.842 17.156 28.948 1.00 49.47 103 ILE A O 1
#

Sequence (103 aa):
MSDYEEDNFVKNNSYESLKTKMQVYMDEMDKELSSTTIGESFVKKDKDMFEDVEDFSPVDIDMNALKNILESYKSQLGEAGPSSNMLGPMGVDLDVSEDKIPI

Secondary structure (DSSP, 8-state):
-------TTS-HHHHHHHHHHHHHHHHHHHHHHTTSTHHHHS----GGGGG-TT--PPPP--HHHHHHHHHHHHHTTT-SSHHHHHHGGGT------------

InterPro domains:
  IPR010770 Ecd family [PTHR13060] (5-98)

Radius of gyration: 21.28 Å; chains: 1; bounding box: 42×31×59 Å

Organism: NCBI:txid559131

Foldseek 3Di:
DDPPDDPPDDDPPVVVVVLVVVVVVVVVVLVVCVVDPVSVVDDDDDPVCSVVPVPPDPDDDDPVVVVVLVVVCLVVQNPDDPSVVVCVVVVDDDNNPDPPPDD